Protein AF-A0A3D6DEQ4-F1 (afdb_monomer_lite)

pLDDT: mean 88.38, std 11.13, range [51.56, 97.19]

Sequence (61 aa):
MSRFTSLPHVLVHSAGLTPRLEAALQWSLDVVLGLSWRHEPDVDVFSESEGVWKLQYGGEP

Secondary structure (DSSP, 8-state):
--S-TTSPPEEEEES---HHHHHHHIIIIIIIT---EEE---HHHHHH--SSEEEEES---

Foldseek 3Di:
DAPCPPAAAEEEEECDDDPVNVVVCCCVACVPVSGHYDYDDDPVCLVPDPRHHYHYPDDDD

Radius of gyration: 11.57 Å; chains: 1; bounding box: 29×27×22 Å

Structure (mmCIF, N/CA/C/O backbone):
data_AF-A0A3D6DEQ4-F1
#
_entry.id   AF-A0A3D6DEQ4-F1
#
loop_
_atom_site.group_PDB
_atom_site.id
_atom_site.type_symbol
_atom_site.label_atom_id
_atom_site.label_alt_id
_atom_site.label_comp_id
_atom_site.label_asym_id
_atom_site.label_entity_id
_atom_site.label_seq_id
_atom_site.pdbx_PDB_ins_code
_atom_site.Cartn_x
_atom_site.Cartn_y
_atom_site.Cartn_z
_atom_site.occupancy
_atom_site.B_iso_or_equiv
_atom_site.auth_seq_id
_atom_site.auth_comp_id
_atom_site.auth_asym_id
_atom_site.auth_atom_id
_atom_site.pdbx_PDB_model_num
ATOM 1 N N . MET A 1 1 ? 11.001 -11.082 -4.264 1.00 57.69 1 MET A N 1
ATOM 2 C CA . MET A 1 1 ? 11.942 -10.186 -4.978 1.00 57.69 1 MET A CA 1
ATOM 3 C C . MET A 1 1 ? 11.156 -9.561 -6.111 1.00 57.69 1 MET A C 1
ATOM 5 O O . MET A 1 1 ? 10.658 -10.310 -6.941 1.00 57.69 1 MET A O 1
ATOM 9 N N . SER A 1 2 ? 10.996 -8.236 -6.094 1.00 60.84 2 SER A N 1
ATOM 10 C CA . SER A 1 2 ? 10.172 -7.506 -7.063 1.00 60.84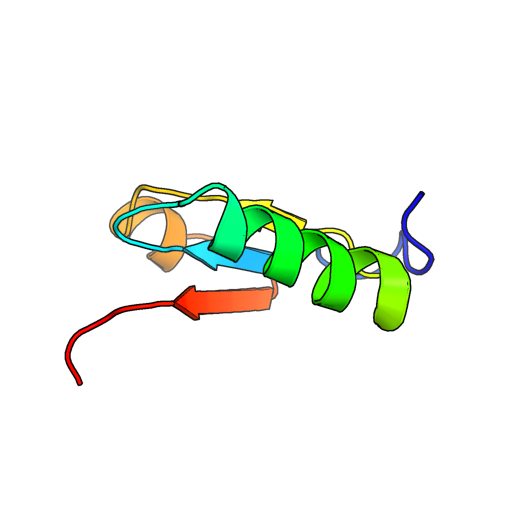 2 SER A CA 1
ATOM 11 C C . SER A 1 2 ? 10.654 -7.726 -8.494 1.00 60.84 2 SER A C 1
ATOM 13 O O . SER A 1 2 ? 11.856 -7.684 -8.771 1.00 60.84 2 SER A O 1
ATOM 15 N N . ARG A 1 3 ? 9.707 -7.977 -9.400 1.00 64.00 3 ARG A N 1
ATOM 16 C CA . ARG A 1 3 ? 9.968 -8.259 -10.817 1.00 64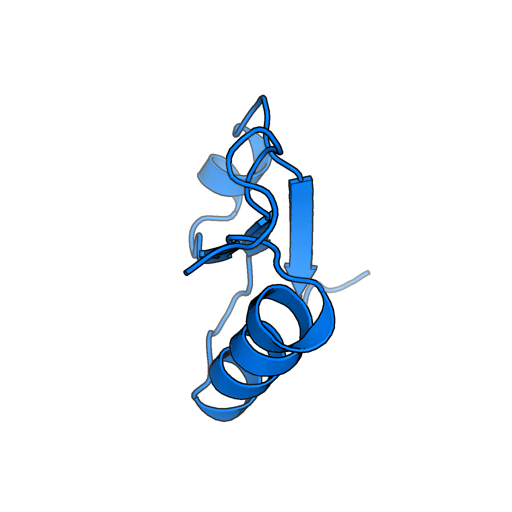.00 3 ARG A CA 1
ATOM 17 C C . ARG A 1 3 ? 10.360 -6.996 -11.584 1.00 64.00 3 ARG A C 1
ATOM 19 O O . ARG A 1 3 ? 10.988 -7.096 -12.635 1.00 64.00 3 ARG A O 1
ATOM 26 N N . PHE A 1 4 ? 10.012 -5.824 -11.056 1.00 72.31 4 PHE A N 1
ATOM 27 C CA . PHE A 1 4 ? 10.202 -4.533 -11.708 1.00 72.31 4 PHE A CA 1
ATOM 28 C C . PHE A 1 4 ? 10.999 -3.571 -10.819 1.00 72.31 4 PHE A C 1
ATOM 30 O O . PHE A 1 4 ? 10.461 -2.631 -10.244 1.00 72.31 4 PHE A O 1
ATOM 37 N N . THR A 1 5 ? 12.308 -3.793 -10.713 1.00 68.19 5 THR A N 1
ATOM 38 C CA . THR A 1 5 ? 13.206 -3.003 -9.847 1.00 68.19 5 THR A CA 1
ATOM 39 C C . THR A 1 5 ? 13.432 -1.563 -10.309 1.00 68.19 5 THR A C 1
ATOM 41 O O . THR A 1 5 ? 13.871 -0.736 -9.518 1.00 68.19 5 THR A O 1
ATOM 44 N N . SER A 1 6 ? 13.142 -1.256 -11.575 1.00 76.25 6 SER A N 1
ATOM 45 C CA . SER A 1 6 ? 13.238 0.094 -12.141 1.00 76.25 6 SER A CA 1
ATOM 46 C C . SER A 1 6 ? 11.939 0.896 -12.035 1.00 76.25 6 SER A C 1
ATOM 48 O O . SER A 1 6 ? 11.930 2.068 -12.406 1.00 76.25 6 SER A O 1
ATOM 50 N N . LEU A 1 7 ? 10.834 0.271 -11.608 1.00 77.50 7 LEU A N 1
ATOM 51 C CA . LEU A 1 7 ? 9.559 0.959 -11.422 1.00 77.50 7 LEU A CA 1
ATOM 52 C C . LEU A 1 7 ? 9.459 1.506 -9.991 1.00 77.50 7 LEU A C 1
ATOM 54 O O . LEU A 1 7 ? 9.990 0.889 -9.063 1.00 77.50 7 LEU A O 1
ATOM 58 N N . PRO A 1 8 ? 8.768 2.642 -9.795 1.00 82.44 8 PRO A N 1
ATOM 59 C CA . PRO A 1 8 ? 8.428 3.124 -8.464 1.00 82.44 8 PRO A CA 1
ATOM 60 C C . PRO A 1 8 ? 7.671 2.060 -7.665 1.00 82.44 8 PRO A C 1
ATOM 62 O O . PRO A 1 8 ? 6.847 1.331 -8.221 1.00 82.44 8 PRO A O 1
ATOM 65 N N . HIS A 1 9 ? 7.903 1.981 -6.355 1.00 89.62 9 HIS A N 1
ATOM 66 C CA . HIS A 1 9 ? 7.078 1.134 -5.495 1.00 89.62 9 HIS A CA 1
ATOM 67 C C . HIS A 1 9 ? 5.690 1.749 -5.281 1.00 89.62 9 HIS A C 1
ATOM 69 O O . HIS A 1 9 ? 5.489 2.963 -5.389 1.00 89.62 9 HIS A O 1
ATOM 75 N N . VAL A 1 10 ? 4.728 0.896 -4.933 1.00 94.62 10 VAL A N 1
ATOM 76 C CA . VAL A 1 10 ? 3.393 1.316 -4.509 1.00 94.62 10 VAL A CA 1
ATOM 77 C C . VAL A 1 10 ? 3.447 1.722 -3.039 1.00 94.62 10 VAL A C 1
ATOM 79 O O . VAL A 1 10 ? 3.770 0.922 -2.165 1.00 94.62 10 VAL A O 1
ATOM 82 N N . LEU A 1 11 ? 3.138 2.975 -2.754 1.00 96.44 11 LEU A N 1
ATOM 83 C CA . LEU A 1 11 ? 2.870 3.469 -1.418 1.00 96.44 11 LEU A CA 1
ATOM 84 C C . LEU A 1 11 ? 1.398 3.227 -1.090 1.00 96.44 11 LEU A C 1
ATOM 86 O O . LEU A 1 11 ? 0.521 3.693 -1.817 1.00 96.44 11 LEU A O 1
ATOM 90 N N . VAL A 1 12 ? 1.127 2.499 -0.012 1.00 96.31 12 VAL A N 1
ATOM 91 C CA . VAL A 1 12 ? -0.235 2.187 0.427 1.00 96.31 12 VAL A CA 1
ATOM 92 C C . VAL A 1 12 ? -0.517 2.887 1.746 1.00 96.31 12 VAL A C 1
ATOM 94 O O . VAL A 1 12 ? 0.183 2.637 2.721 1.00 96.31 12 VAL A O 1
ATOM 97 N N . HIS A 1 13 ? -1.566 3.699 1.796 1.00 95.88 13 HIS A N 1
ATOM 98 C CA . HIS A 1 13 ? -2.100 4.236 3.042 1.00 95.88 13 HIS A CA 1
ATOM 99 C C . HIS A 1 13 ? -3.387 3.515 3.439 1.00 95.88 13 HIS A C 1
ATOM 101 O O . HIS A 1 13 ? -4.238 3.214 2.599 1.00 95.88 13 HIS A O 1
ATOM 107 N N . SER A 1 14 ? -3.540 3.261 4.736 1.00 93.6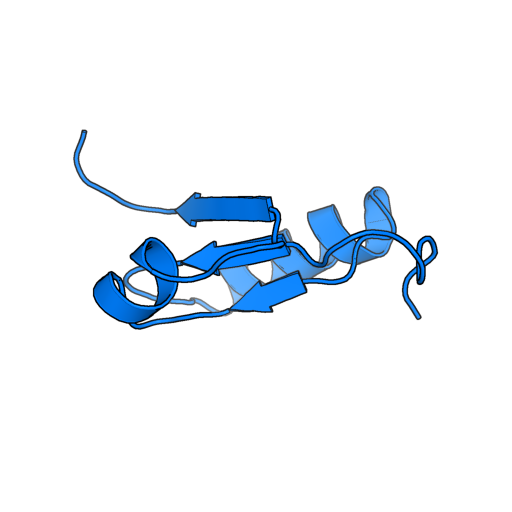9 14 SER A N 1
ATOM 108 C CA . SER A 1 14 ? -4.786 2.776 5.327 1.00 93.69 14 SER A CA 1
ATOM 109 C C . SER A 1 14 ? -4.847 3.144 6.803 1.00 93.69 14 SER A C 1
ATOM 111 O O . SER A 1 14 ? -3.865 2.910 7.510 1.00 93.69 14 SER A O 1
ATOM 113 N N . ALA A 1 15 ? -6.013 3.573 7.292 1.00 87.56 15 ALA A N 1
ATOM 114 C CA . ALA A 1 15 ? -6.225 3.909 8.706 1.00 87.56 15 ALA A CA 1
ATOM 115 C C . ALA A 1 15 ? -5.963 2.732 9.672 1.00 87.56 15 ALA A C 1
ATOM 117 O O . ALA A 1 15 ? -5.667 2.936 10.846 1.00 87.56 15 ALA A O 1
ATOM 118 N N . GLY A 1 16 ? -6.044 1.490 9.181 1.00 89.00 16 GLY A N 1
ATOM 119 C CA . GLY A 1 16 ? -5.670 0.300 9.940 1.00 89.00 16 GLY A CA 1
ATOM 120 C C . GLY A 1 16 ? -5.210 -0.836 9.035 1.00 89.00 16 GLY A C 1
ATOM 121 O O . GLY A 1 16 ? -6.009 -1.410 8.290 1.00 89.00 16 GLY A O 1
ATOM 122 N N . LEU A 1 17 ? -3.926 -1.193 9.127 1.00 92.06 17 LEU A N 1
ATOM 123 C CA . LEU A 1 17 ? -3.380 -2.343 8.414 1.00 92.06 17 LEU A CA 1
ATOM 124 C C . LEU A 1 17 ? -3.682 -3.627 9.194 1.00 92.06 17 LEU A C 1
ATOM 126 O O . LEU A 1 17 ? -2.989 -3.988 10.141 1.00 92.06 17 LEU A O 1
ATOM 130 N N . THR A 1 18 ? -4.758 -4.312 8.814 1.00 94.50 18 THR A N 1
ATOM 131 C CA . THR A 1 18 ? -5.078 -5.628 9.389 1.00 94.50 18 THR A CA 1
ATOM 132 C C . THR A 1 18 ? -4.235 -6.728 8.735 1.00 94.50 18 THR A C 1
ATOM 134 O O . THR A 1 18 ? -3.915 -6.602 7.551 1.00 94.50 18 THR A O 1
ATOM 137 N N . PRO A 1 19 ? -3.981 -7.867 9.412 1.00 96.69 19 PRO A N 1
ATOM 138 C CA . PRO A 1 19 ? -3.255 -8.990 8.806 1.00 96.69 19 PRO A CA 1
ATOM 139 C C . PRO A 1 19 ? -3.895 -9.500 7.507 1.00 96.69 19 PRO A C 1
ATOM 141 O O . PR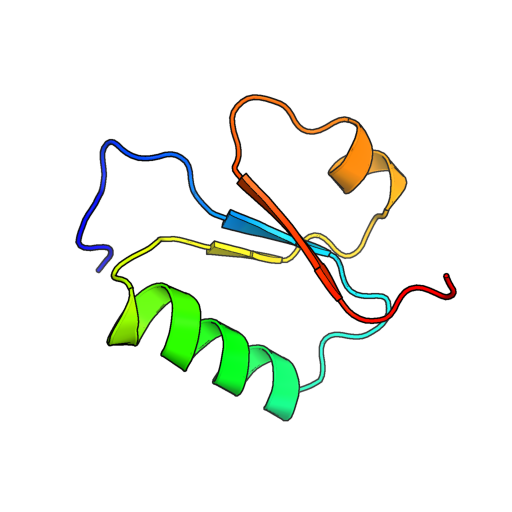O A 1 19 ? -3.210 -9.915 6.576 1.00 96.69 19 PRO A O 1
ATOM 144 N N . ARG A 1 20 ? -5.232 -9.441 7.416 1.00 95.44 20 ARG A N 1
ATOM 145 C CA . ARG A 1 20 ? -5.962 -9.821 6.200 1.00 95.44 20 ARG A CA 1
ATOM 146 C C . ARG A 1 20 ? -5.703 -8.845 5.053 1.00 95.44 20 ARG A C 1
ATOM 148 O O . ARG A 1 20 ? -5.538 -9.286 3.919 1.00 95.44 20 ARG A O 1
ATOM 155 N N . LEU A 1 21 ? -5.710 -7.544 5.337 1.00 94.31 21 LEU A N 1
ATOM 156 C CA . LEU A 1 21 ? -5.431 -6.514 4.339 1.00 94.31 21 LEU A CA 1
ATOM 157 C C . LEU A 1 21 ? -3.978 -6.600 3.868 1.00 94.31 21 LEU A C 1
ATOM 159 O O . LEU A 1 21 ? -3.732 -6.623 2.669 1.00 94.31 21 LEU A O 1
ATOM 163 N N . GLU A 1 22 ? -3.034 -6.725 4.796 1.00 96.38 22 GLU A N 1
ATOM 164 C CA . GLU A 1 22 ? -1.613 -6.890 4.489 1.00 96.38 22 GLU A CA 1
ATOM 165 C C . GLU A 1 22 ? -1.365 -8.113 3.598 1.00 96.38 22 GLU A C 1
ATOM 167 O O . GLU A 1 22 ? -0.718 -7.997 2.559 1.00 96.38 22 GLU A O 1
ATOM 172 N N . ALA A 1 23 ? -1.958 -9.266 3.929 1.00 97.19 23 ALA A N 1
ATOM 173 C CA . ALA A 1 23 ? -1.851 -10.470 3.108 1.00 97.19 23 ALA A CA 1
ATOM 174 C C . ALA A 1 23 ? -2.441 -10.279 1.699 1.00 97.19 23 ALA A C 1
ATOM 176 O O . ALA A 1 23 ? -1.875 -10.764 0.717 1.00 97.19 23 ALA A O 1
ATOM 177 N N . ALA A 1 24 ? -3.559 -9.555 1.579 1.00 95.75 24 ALA A N 1
ATOM 178 C CA . ALA A 1 24 ? -4.163 -9.245 0.286 1.00 95.75 24 ALA A CA 1
ATOM 179 C C . ALA A 1 24 ? -3.283 -8.299 -0.551 1.00 95.75 24 ALA A C 1
ATOM 181 O O . ALA A 1 24 ? -3.130 -8.518 -1.755 1.00 95.75 24 ALA A O 1
ATOM 182 N N . LEU A 1 25 ? -2.668 -7.288 0.071 1.00 95.75 25 LEU A N 1
ATOM 183 C CA . LEU A 1 25 ? -1.729 -6.367 -0.580 1.00 95.75 25 LEU A CA 1
ATOM 184 C C . LEU A 1 25 ? -0.466 -7.102 -1.032 1.00 95.75 25 LEU A C 1
ATOM 186 O O . LEU A 1 25 ? -0.069 -6.977 -2.186 1.00 95.75 25 LEU A O 1
ATOM 190 N N . GLN A 1 26 ? 0.103 -7.943 -0.171 1.00 96.50 26 GLN A N 1
ATOM 191 C CA . GLN A 1 26 ? 1.275 -8.750 -0.496 1.00 96.50 26 GLN A CA 1
ATOM 192 C C . GLN A 1 26 ? 1.009 -9.695 -1.671 1.00 96.50 26 GLN A C 1
ATOM 194 O O . GLN A 1 26 ? 1.823 -9.802 -2.587 1.00 96.50 26 GLN A O 1
ATOM 199 N N . TRP A 1 27 ? -0.137 -10.376 -1.678 1.00 96.19 27 TRP A N 1
ATOM 200 C CA . TRP A 1 27 ? -0.477 -11.275 -2.776 1.00 96.19 27 TRP A CA 1
ATOM 201 C C . TRP A 1 27 ? -0.736 -10.515 -4.083 1.00 96.19 27 TRP A C 1
ATOM 203 O O . TRP A 1 27 ? -0.211 -10.886 -5.130 1.00 96.19 27 TRP A O 1
ATOM 213 N N . SER A 1 28 ? -1.514 -9.434 -4.039 1.00 95.94 28 SER A N 1
ATOM 214 C CA . SER A 1 28 ? -1.886 -8.696 -5.250 1.00 95.94 28 SER A CA 1
ATOM 215 C C . SER A 1 28 ? -0.728 -7.882 -5.834 1.00 95.94 28 SER A C 1
ATOM 217 O O . SER A 1 28 ? -0.453 -7.996 -7.026 1.00 95.94 28 SER A O 1
ATOM 219 N N . LEU A 1 29 ? -0.026 -7.091 -5.023 1.00 94.25 29 LEU A N 1
ATOM 220 C CA . LEU A 1 29 ? 1.016 -6.181 -5.497 1.00 94.25 29 LEU A CA 1
ATOM 221 C C . LEU A 1 29 ? 2.323 -6.920 -5.785 1.00 94.25 29 LEU A C 1
ATOM 223 O O . LEU A 1 29 ? 2.857 -6.770 -6.878 1.00 94.25 29 LEU A O 1
ATOM 227 N N . ASP A 1 30 ? 2.810 -7.761 -4.871 1.00 92.94 30 ASP A N 1
ATOM 228 C CA . ASP A 1 30 ? 4.083 -8.467 -5.072 1.00 92.94 30 ASP A CA 1
ATOM 229 C C . ASP A 1 30 ? 3.888 -9.758 -5.880 1.00 92.94 30 ASP A C 1
ATOM 231 O O . ASP A 1 30 ? 4.413 -9.886 -6.981 1.00 92.94 30 ASP A O 1
ATOM 235 N N . VAL A 1 31 ? 3.085 -10.713 -5.397 1.00 91.69 31 VAL A N 1
ATOM 236 C CA . VAL A 1 31 ? 3.031 -12.052 -6.023 1.00 91.69 31 VAL A CA 1
ATOM 237 C C . VAL A 1 31 ? 2.416 -12.021 -7.427 1.00 91.69 31 VAL A C 1
ATOM 239 O O . VAL A 1 31 ? 2.958 -12.636 -8.345 1.00 91.69 31 VAL A O 1
ATOM 242 N N . VAL A 1 32 ? 1.288 -11.329 -7.607 1.00 93.56 32 VAL A N 1
ATOM 243 C CA . VAL A 1 32 ? 0.574 -11.283 -8.894 1.00 93.56 32 VAL A CA 1
ATOM 244 C C . VAL A 1 32 ? 1.172 -10.235 -9.828 1.00 93.56 32 VAL A C 1
ATOM 246 O O . VAL A 1 32 ? 1.457 -10.539 -10.988 1.00 93.56 32 VAL A O 1
ATOM 249 N N . LEU A 1 33 ? 1.351 -9.004 -9.344 1.00 90.12 33 LEU A N 1
ATOM 250 C CA . LEU A 1 33 ? 1.783 -7.882 -10.180 1.00 90.12 33 LEU A CA 1
ATOM 251 C C . LEU A 1 33 ? 3.306 -7.700 -10.220 1.00 90.12 33 LEU A C 1
ATOM 253 O O . LEU A 1 33 ? 3.801 -7.014 -11.110 1.00 90.12 33 LEU A O 1
ATOM 257 N N . GLY A 1 34 ? 4.070 -8.325 -9.321 1.00 91.50 34 GLY A N 1
ATOM 258 C CA . GLY A 1 34 ? 5.529 -8.200 -9.286 1.00 91.50 34 GLY A CA 1
ATOM 259 C C . GLY A 1 34 ? 6.024 -6.816 -8.865 1.00 91.50 34 GLY A C 1
ATOM 260 O O . GLY A 1 34 ? 7.149 -6.457 -9.215 1.00 91.50 34 GLY A O 1
ATOM 261 N N . LEU A 1 35 ? 5.191 -6.033 -8.179 1.00 91.81 35 LEU A N 1
ATOM 262 C CA . LEU A 1 35 ? 5.456 -4.670 -7.736 1.00 91.81 35 LEU A CA 1
ATOM 263 C C . LEU A 1 35 ? 5.927 -4.648 -6.284 1.00 91.81 35 LEU A C 1
ATOM 265 O O . LEU A 1 35 ? 5.313 -5.233 -5.392 1.00 91.81 35 LEU A O 1
ATOM 269 N N . SER A 1 36 ? 6.992 -3.888 -6.039 1.00 92.50 36 SER A N 1
ATOM 270 C CA . SER A 1 36 ? 7.364 -3.519 -4.675 1.00 92.50 36 SER A CA 1
ATOM 271 C C . SER A 1 36 ? 6.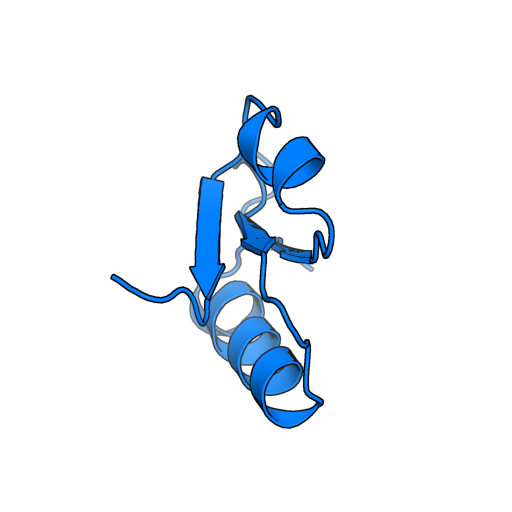280 -2.625 -4.087 1.00 92.50 36 SER A C 1
ATOM 273 O O . SER A 1 36 ? 5.758 -1.749 -4.780 1.00 92.50 36 SER A O 1
ATOM 275 N N . TRP A 1 37 ? 5.993 -2.778 -2.801 1.00 94.44 37 TRP A N 1
ATOM 276 C CA . TRP A 1 37 ? 5.080 -1.889 -2.098 1.00 94.44 37 TRP A CA 1
ATOM 277 C C . TRP A 1 37 ? 5.557 -1.625 -0.669 1.00 94.44 37 TRP A C 1
ATOM 279 O O . TRP A 1 37 ? 6.348 -2.393 -0.120 1.00 94.44 37 TRP A O 1
ATOM 289 N N . ARG A 1 38 ? 5.107 -0.515 -0.082 1.00 95.00 38 ARG A N 1
ATOM 290 C CA . ARG A 1 38 ? 5.318 -0.178 1.331 1.00 95.00 38 ARG A CA 1
ATOM 291 C C . ARG A 1 38 ? 4.049 0.435 1.915 1.00 95.00 38 ARG A C 1
ATOM 293 O O . ARG A 1 38 ? 3.320 1.128 1.204 1.00 95.00 38 ARG A O 1
ATOM 300 N N . HIS A 1 39 ? 3.808 0.204 3.199 1.00 95.56 39 HIS A N 1
ATOM 301 C CA . HIS A 1 39 ? 2.718 0.843 3.936 1.00 95.56 39 HIS A CA 1
ATOM 302 C C . HIS A 1 39 ? 3.176 2.174 4.544 1.00 95.56 39 HIS A C 1
ATOM 304 O O . HIS A 1 39 ? 4.300 2.260 5.033 1.00 95.56 39 HIS A O 1
ATOM 310 N N . GLU A 1 40 ? 2.315 3.189 4.493 1.00 95.62 40 GLU A N 1
ATOM 311 C CA . GLU A 1 40 ? 2.482 4.480 5.164 1.00 95.62 40 GLU A CA 1
ATOM 312 C C . GLU A 1 40 ? 1.215 4.796 5.983 1.00 95.62 40 GLU A C 1
ATOM 314 O O . GLU A 1 40 ? 0.163 5.092 5.400 1.00 95.62 40 GLU A O 1
ATOM 319 N N . PRO A 1 41 ? 1.259 4.677 7.322 1.00 92.81 41 PRO A N 1
ATOM 320 C CA . PRO A 1 41 ? 0.102 4.933 8.174 1.00 92.81 41 PRO A CA 1
ATOM 321 C C . PRO A 1 41 ? -0.262 6.416 8.290 1.00 92.81 41 PRO A C 1
ATOM 323 O O . PRO A 1 41 ? -1.410 6.707 8.616 1.00 92.81 41 PRO A O 1
ATOM 326 N N . ASP A 1 42 ? 0.661 7.343 8.038 1.00 92.75 42 ASP A N 1
ATOM 327 C CA . ASP A 1 42 ? 0.402 8.778 8.139 1.00 92.75 42 ASP A CA 1
ATOM 328 C C . ASP A 1 42 ? -0.146 9.329 6.810 1.00 92.75 42 ASP A C 1
ATOM 330 O O . ASP A 1 42 ? 0.479 9.215 5.752 1.00 92.75 42 ASP A O 1
ATOM 334 N N . VAL A 1 43 ? -1.350 9.907 6.851 1.00 92.06 43 VAL A N 1
ATOM 335 C CA . VAL A 1 43 ? -2.028 10.423 5.653 1.00 92.06 43 VAL A CA 1
ATOM 336 C C . VAL A 1 43 ? -1.342 11.665 5.086 1.00 92.06 43 VAL A C 1
ATOM 338 O O . VAL A 1 43 ? -1.344 11.853 3.866 1.00 92.06 43 VAL A O 1
ATOM 341 N N . ASP A 1 44 ? -0.715 12.480 5.930 1.00 93.88 44 ASP A N 1
ATOM 342 C CA . ASP A 1 44 ? -0.042 13.704 5.508 1.00 93.88 44 ASP A CA 1
ATOM 343 C C . ASP A 1 44 ? 1.271 13.335 4.802 1.00 93.88 44 ASP A C 1
ATOM 345 O O . ASP A 1 44 ? 1.496 13.722 3.652 1.00 93.88 44 ASP A O 1
ATOM 349 N N . VAL A 1 45 ? 2.062 12.433 5.398 1.00 93.94 45 VAL A N 1
ATOM 350 C CA . VAL A 1 45 ? 3.292 11.888 4.784 1.00 93.94 45 VAL A CA 1
ATOM 351 C C . VAL A 1 45 ? 2.989 11.148 3.476 1.00 93.94 45 VAL A C 1
ATOM 353 O O . VAL A 1 45 ? 3.705 11.282 2.472 1.00 93.94 45 VAL A O 1
ATOM 356 N N . PHE A 1 46 ? 1.903 10.372 3.447 1.00 93.94 46 PHE A N 1
ATOM 357 C CA . PHE A 1 46 ? 1.423 9.725 2.230 1.00 93.94 46 PHE A CA 1
ATOM 358 C C . PHE A 1 46 ? 1.086 10.749 1.141 1.00 93.94 46 PHE A C 1
ATOM 360 O O . PHE A 1 46 ? 1.470 10.567 -0.020 1.00 93.94 46 PHE A O 1
ATOM 367 N N . SER A 1 47 ? 0.389 11.828 1.496 1.00 92.38 47 SER A N 1
ATOM 368 C CA . SER A 1 47 ? -0.066 12.865 0.565 1.00 92.38 47 SER A CA 1
ATOM 369 C C . SER A 1 47 ? 1.095 13.654 -0.034 1.00 92.38 47 SER A C 1
ATOM 371 O O . SER A 1 47 ? 1.099 13.894 -1.242 1.00 92.38 47 SER A O 1
ATOM 373 N N . GLU A 1 48 ? 2.131 13.936 0.750 1.00 94.69 48 GLU A N 1
ATOM 374 C CA . GLU A 1 48 ? 3.321 14.683 0.323 1.00 94.69 48 GLU A CA 1
ATOM 375 C C . GLU A 1 48 ? 4.342 13.839 -0.460 1.00 94.69 48 GLU A C 1
ATOM 377 O O . GLU A 1 48 ? 5.217 14.379 -1.130 1.00 94.69 48 GLU A O 1
ATOM 382 N N . SER A 1 49 ? 4.239 12.506 -0.425 1.00 91.19 49 SER A N 1
ATOM 383 C CA . SER A 1 49 ? 5.202 11.627 -1.102 1.00 91.19 49 SER A CA 1
ATOM 384 C C . SER A 1 49 ? 5.200 11.802 -2.631 1.00 91.19 49 SER A C 1
ATOM 386 O O . SER A 1 49 ? 4.163 11.642 -3.277 1.00 91.19 49 SER A O 1
ATOM 388 N N . GLU A 1 50 ? 6.368 12.034 -3.231 1.00 90.88 50 GLU A N 1
ATOM 389 C CA . GLU A 1 50 ? 6.553 12.133 -4.687 1.00 90.88 50 GLU A CA 1
ATOM 390 C C . GLU A 1 50 ? 7.267 10.903 -5.270 1.00 90.88 50 GLU A C 1
ATOM 392 O O . GLU A 1 50 ? 7.909 10.132 -4.556 1.00 90.88 50 GLU A O 1
ATOM 397 N N . GLY A 1 51 ? 7.155 10.703 -6.589 1.00 84.38 51 GLY A N 1
ATOM 398 C CA . GLY A 1 51 ? 7.903 9.654 -7.296 1.00 84.38 51 GLY A CA 1
ATOM 399 C C . GLY A 1 51 ? 7.500 8.219 -6.939 1.00 84.38 51 GLY A C 1
ATOM 400 O O . GLY A 1 51 ? 8.307 7.309 -7.098 1.00 84.38 51 GLY A O 1
ATOM 401 N N . VAL A 1 52 ? 6.269 8.012 -6.462 1.00 90.75 52 VAL A N 1
ATOM 402 C CA . VAL A 1 52 ? 5.688 6.710 -6.088 1.00 90.75 52 VAL A CA 1
ATOM 403 C C . VAL A 1 52 ? 4.285 6.560 -6.669 1.00 90.75 52 VAL A C 1
ATOM 405 O O . VAL A 1 52 ? 3.627 7.552 -6.989 1.00 90.75 52 VAL A O 1
ATOM 408 N N . TRP A 1 53 ? 3.791 5.328 -6.775 1.00 93.75 53 TRP A N 1
ATOM 409 C CA . TRP A 1 53 ? 2.371 5.088 -7.049 1.00 93.75 53 TRP A CA 1
ATOM 410 C C . TRP A 1 53 ? 1.593 5.026 -5.746 1.00 93.75 53 TRP A C 1
ATOM 412 O O . TRP A 1 53 ? 2.081 4.455 -4.780 1.00 93.75 53 TRP A O 1
ATOM 422 N N . LYS A 1 54 ? 0.395 5.609 -5.702 1.00 93.56 54 LYS A N 1
ATOM 423 C CA . LYS A 1 54 ? -0.367 5.763 -4.459 1.00 93.56 54 LYS A CA 1
ATOM 424 C C . LYS A 1 54 ? -1.641 4.928 -4.475 1.00 93.56 54 LYS A C 1
ATOM 426 O O . LYS A 1 54 ? -2.409 4.987 -5.432 1.00 93.56 54 LYS A O 1
ATOM 431 N N . LEU A 1 55 ? -1.869 4.189 -3.394 1.00 94.25 55 LEU A N 1
ATOM 432 C CA . LEU A 1 55 ? -3.115 3.487 -3.103 1.00 94.25 55 LEU A CA 1
ATOM 433 C C . LEU A 1 55 ? -3.596 3.896 -1.711 1.00 94.25 55 LEU A C 1
ATOM 435 O O . LEU A 1 55 ? -2.903 3.666 -0.726 1.00 94.25 55 LEU A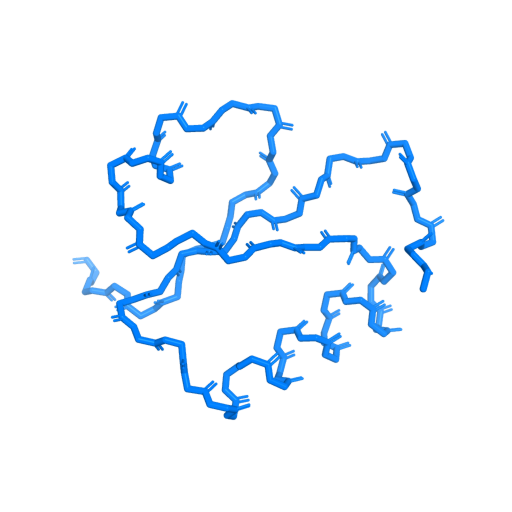 O 1
ATOM 439 N N . GLN A 1 56 ? -4.794 4.460 -1.620 1.00 93.06 56 GLN A N 1
ATOM 440 C CA . GLN A 1 56 ? -5.447 4.739 -0.346 1.00 93.06 56 GLN A CA 1
ATOM 441 C C . GLN A 1 56 ? -6.584 3.741 -0.135 1.00 93.06 56 GLN A C 1
ATOM 443 O O . GLN A 1 56 ? -7.481 3.629 -0.970 1.00 93.06 56 GLN A O 1
ATOM 448 N N . TYR A 1 57 ? -6.540 3.001 0.971 1.00 87.56 57 TYR A N 1
ATOM 449 C CA . TYR A 1 57 ? -7.535 1.997 1.329 1.00 87.56 57 TYR A CA 1
ATOM 450 C C . TYR A 1 57 ? -8.290 2.403 2.598 1.00 87.56 57 TYR A C 1
ATOM 452 O O . TYR A 1 57 ? -7.685 2.617 3.648 1.00 87.56 57 TYR A O 1
ATOM 460 N N . GLY A 1 58 ? -9.624 2.441 2.514 1.00 79.56 58 GLY A N 1
ATOM 461 C CA . GLY A 1 58 ? -10.496 2.684 3.668 1.00 79.56 58 GLY A CA 1
ATOM 462 C C . GLY A 1 58 ? -10.675 4.154 4.064 1.00 79.56 58 GLY A C 1
ATOM 463 O O . GLY A 1 58 ? -10.719 4.441 5.255 1.00 79.56 58 GLY A O 1
ATOM 464 N N . GLY A 1 59 ? -10.772 5.070 3.095 1.00 64.94 59 GLY A N 1
ATOM 465 C CA . GLY A 1 59 ? -11.243 6.443 3.336 1.00 64.94 59 GLY A CA 1
ATOM 466 C C . GLY A 1 59 ? -12.769 6.550 3.247 1.00 64.94 59 GLY A C 1
ATOM 467 O O . GLY A 1 59 ? -13.396 5.762 2.534 1.00 64.94 59 GLY A O 1
ATOM 468 N N . GLU A 1 60 ? -13.364 7.512 3.956 1.00 61.06 60 GLU A N 1
ATOM 469 C CA . GLU A 1 60 ? -14.704 7.992 3.590 1.00 61.06 60 GLU A CA 1
ATOM 470 C C . GLU A 1 60 ? -14.624 8.771 2.259 1.00 61.06 60 GLU A C 1
ATOM 472 O O . GLU A 1 60 ? -13.577 9.367 1.982 1.00 61.06 60 GLU A O 1
ATOM 477 N N . PRO A 1 61 ? -15.669 8.690 1.410 1.00 51.56 61 PRO A N 1
ATOM 478 C CA . PRO A 1 61 ? -15.699 9.310 0.084 1.00 51.56 61 PRO A CA 1
ATOM 479 C C . PRO A 1 61 ? -15.665 10.842 0.101 1.00 51.56 61 PRO A C 1
ATOM 481 O O . PRO A 1 61 ? -16.176 11.447 1.070 1.00 51.56 61 PRO A O 1
#